Protein AF-D2YYC2-F1 (afdb_monomer_lite)

Foldseek 3Di:
DPPDPCPLQDWDFPAFDDDPPDTPTDTLLNVLLVVLVVVLVVLVCCVVVDDQDPDADPSNVVVVVLLVVLVVVQCVPPNPVSVVCSVVSSSVVSSQVSLVVQVVPPSRHRNVVDPVRD

Organism: Scytosiphon lomentaria (NCBI:txid27967)

InterPro domains:
  IPR000568 ATP synthase, F0 complex, subunit A [PF00119] (31-116)
  IPR035908 ATP synthase, F0 complex, subunit A superfamily [SSF81336] (80-118)
  IPR045083 ATP synthase, F0 complex, subunit A, bacterial/mitochondria [PTHR11410] (1-116)

Sequence (118 aa):
MFNSPLEQFQILPLLSFGVNLFDLSITNAMLTTCIGLAFFLFIFYCLLSYKLNCFPTRWQLVLESLYISTAGLIWDSVGPKGQKYFPFLFVIFSFILISNVSGLVPYSFTVTSHLIQT

Structure (mmCIF, N/CA/C/O backbone):
data_AF-D2YYC2-F1
#
_entry.id   AF-D2YYC2-F1
#
loop_
_atom_site.group_PDB
_atom_site.id
_atom_site.type_symbol
_atom_site.label_atom_id
_atom_site.label_alt_id
_atom_site.label_comp_id
_atom_site.label_asym_id
_atom_site.label_entity_id
_atom_site.label_seq_id
_atom_site.pdbx_PDB_ins_code
_atom_site.Cartn_x
_atom_site.Cartn_y
_atom_site.Cartn_z
_atom_site.occupancy
_atom_site.B_iso_or_equiv
_atom_site.auth_seq_id
_atom_site.auth_comp_id
_atom_site.auth_asym_id
_atom_site.auth_atom_id
_atom_site.pdbx_PDB_model_num
ATOM 1 N N . MET A 1 1 ? 17.466 6.106 -22.981 1.00 54.88 1 MET A N 1
ATOM 2 C CA . MET A 1 1 ? 16.336 7.058 -22.956 1.00 54.88 1 MET A CA 1
ATOM 3 C C . MET A 1 1 ? 15.074 6.223 -22.884 1.00 54.88 1 MET A C 1
ATOM 5 O O . MET A 1 1 ? 15.039 5.214 -23.572 1.00 54.88 1 MET A O 1
ATOM 9 N N . PHE A 1 2 ? 14.112 6.579 -22.031 1.00 62.72 2 PHE A N 1
ATOM 10 C CA . PHE A 1 2 ? 12.780 5.969 -22.091 1.00 62.72 2 PHE A CA 1
ATOM 11 C C . PHE A 1 2 ? 12.184 6.309 -23.459 1.00 62.72 2 PHE A C 1
ATOM 13 O O . PHE A 1 2 ? 12.095 7.493 -23.795 1.00 62.72 2 PHE A O 1
ATOM 20 N N . ASN A 1 3 ? 11.855 5.299 -24.262 1.00 78.81 3 ASN A N 1
ATOM 21 C CA . ASN A 1 3 ? 11.302 5.514 -25.601 1.00 78.81 3 ASN A CA 1
ATOM 22 C C . ASN A 1 3 ? 9.792 5.793 -25.530 1.00 78.81 3 ASN A C 1
ATOM 24 O O . ASN A 1 3 ? 9.230 6.389 -26.449 1.00 78.81 3 ASN A O 1
ATOM 28 N N . SER A 1 4 ? 9.142 5.416 -24.424 1.00 87.69 4 SER A N 1
ATOM 29 C CA . SER A 1 4 ? 7.724 5.661 -24.173 1.00 87.69 4 SER A CA 1
ATOM 30 C C . SER A 1 4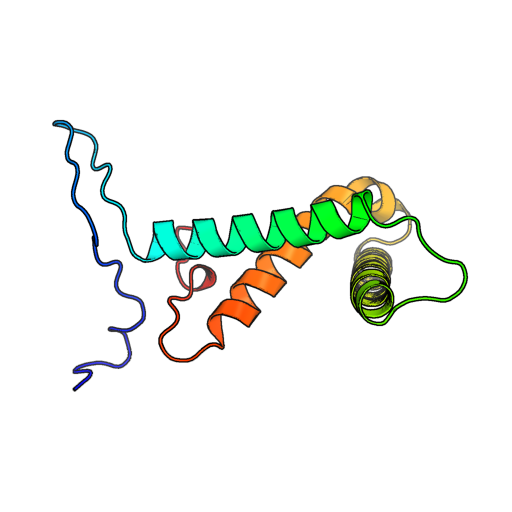 ? 7.413 5.829 -22.674 1.00 87.69 4 SER A C 1
ATOM 32 O O . SER A 1 4 ? 8.044 5.191 -21.831 1.00 87.69 4 SER A O 1
ATOM 34 N N . PRO A 1 5 ? 6.408 6.646 -22.300 1.00 83.81 5 PRO A N 1
ATOM 35 C CA . PRO A 1 5 ? 6.018 6.846 -20.897 1.00 83.81 5 PRO A CA 1
ATOM 36 C C . PRO A 1 5 ? 5.408 5.595 -20.238 1.00 83.81 5 PRO A C 1
ATOM 38 O O . PRO A 1 5 ? 5.263 5.555 -19.017 1.00 83.81 5 PRO A O 1
ATOM 41 N N . LEU A 1 6 ? 5.042 4.576 -21.023 1.00 87.19 6 LEU A N 1
ATOM 42 C CA . LEU A 1 6 ? 4.459 3.322 -20.535 1.00 87.19 6 LEU A CA 1
ATOM 43 C C . LEU A 1 6 ? 5.502 2.240 -20.227 1.00 87.19 6 LEU A C 1
ATOM 45 O O . LEU A 1 6 ? 5.163 1.241 -19.598 1.00 87.19 6 LEU A O 1
ATOM 49 N N . GLU A 1 7 ? 6.767 2.435 -20.607 1.00 85.88 7 GLU A N 1
ATOM 50 C CA . GLU A 1 7 ? 7.848 1.478 -20.317 1.00 85.88 7 GLU A CA 1
ATOM 51 C C . GLU A 1 7 ? 8.022 1.197 -18.823 1.00 85.88 7 GLU A C 1
ATOM 53 O O . GLU A 1 7 ? 8.359 0.080 -18.442 1.00 85.88 7 GLU A O 1
ATOM 58 N N . GLN A 1 8 ? 7.726 2.173 -17.966 1.00 81.69 8 GLN A N 1
ATOM 59 C CA . GLN A 1 8 ? 7.826 2.028 -16.511 1.00 81.69 8 GLN A CA 1
ATOM 60 C C . GLN A 1 8 ? 6.895 0.953 -15.916 1.00 81.69 8 GLN A C 1
ATOM 62 O O . GLN A 1 8 ? 7.157 0.467 -14.819 1.00 81.69 8 GLN A O 1
ATOM 67 N N . PHE A 1 9 ? 5.832 0.565 -16.630 1.00 86.75 9 PHE A N 1
ATOM 68 C CA . PHE A 1 9 ? 4.865 -0.449 -16.188 1.00 86.75 9 PHE A CA 1
ATOM 69 C C . PHE A 1 9 ? 5.099 -1.820 -16.842 1.00 86.75 9 PHE A C 1
ATOM 71 O O . PHE A 1 9 ? 4.277 -2.728 -16.718 1.00 86.75 9 PHE A O 1
ATOM 78 N N . GLN A 1 10 ? 6.199 -1.998 -17.577 1.00 87.25 10 GLN A N 1
ATOM 79 C CA . GLN A 1 10 ? 6.498 -3.281 -18.207 1.00 87.25 10 GLN A CA 1
ATOM 80 C C . GLN A 1 10 ? 6.961 -4.313 -17.173 1.00 87.25 10 GLN A C 1
ATOM 82 O O . GLN A 1 10 ? 7.862 -4.070 -16.367 1.00 87.25 10 GLN A O 1
ATOM 87 N N . ILE A 1 11 ? 6.365 -5.505 -17.232 1.00 87.81 11 ILE A N 1
ATOM 88 C CA . ILE A 1 11 ? 6.774 -6.645 -16.412 1.00 87.81 11 ILE A CA 1
ATOM 89 C C . ILE A 1 11 ? 7.989 -7.284 -17.077 1.00 87.81 11 ILE A C 1
ATOM 91 O O . ILE A 1 11 ? 7.868 -7.978 -18.085 1.00 87.81 11 ILE A O 1
ATOM 95 N N . LEU A 1 12 ? 9.163 -7.044 -16.501 1.00 87.69 12 LEU A N 1
ATOM 96 C CA . LEU A 1 12 ? 10.410 -7.643 -16.960 1.00 87.69 12 LEU A CA 1
ATOM 97 C C . LEU A 1 12 ? 10.756 -8.865 -16.093 1.00 87.69 12 LEU A C 1
ATOM 99 O O . LEU A 1 12 ? 10.731 -8.753 -14.859 1.00 87.69 12 LEU A O 1
ATOM 103 N N . PRO A 1 13 ? 11.082 -10.023 -16.698 1.00 88.38 13 PRO A N 1
ATOM 104 C CA . PRO A 1 13 ? 11.673 -11.141 -15.977 1.00 88.38 13 PRO A CA 1
ATOM 105 C C . PRO A 1 13 ? 13.130 -10.810 -15.619 1.00 88.38 13 PRO A C 1
ATOM 107 O O . PRO A 1 13 ? 13.941 -10.522 -16.494 1.00 88.38 13 PRO A O 1
ATOM 110 N N . LEU A 1 14 ? 13.458 -10.845 -14.326 1.00 85.06 14 LEU A N 1
ATOM 111 C CA . LEU A 1 14 ? 14.818 -10.667 -13.801 1.00 85.06 14 LEU A CA 1
ATOM 112 C C . LEU A 1 14 ? 15.593 -11.987 -13.824 1.00 85.06 14 LEU A C 1
ATOM 114 O O . LEU A 1 14 ? 16.754 -12.027 -14.219 1.00 85.06 14 LEU A O 1
ATOM 118 N N . LEU A 1 15 ? 14.944 -13.068 -13.387 1.00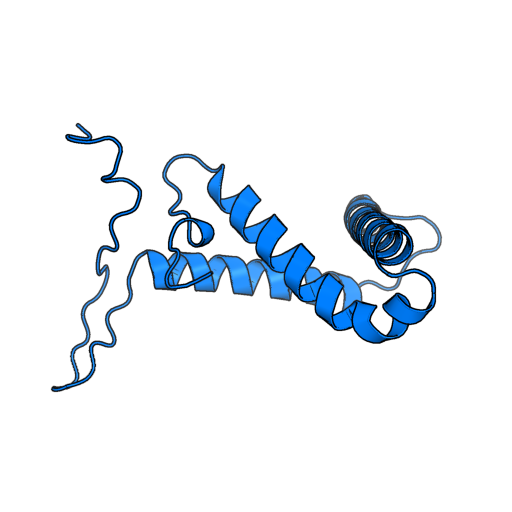 84.94 15 LEU A N 1
ATOM 119 C CA . LEU A 1 15 ? 15.492 -14.423 -13.388 1.00 84.94 15 LEU A CA 1
ATOM 120 C C . LEU A 1 15 ? 14.436 -15.357 -13.964 1.00 84.94 15 LEU A C 1
ATOM 122 O O . LEU A 1 15 ? 13.352 -15.471 -13.398 1.00 84.94 15 LEU A O 1
ATOM 126 N N . SER A 1 16 ? 14.726 -16.021 -15.078 1.00 80.69 16 SER A N 1
ATOM 127 C CA . SER A 1 16 ? 13.811 -16.978 -15.698 1.00 80.69 16 SER A CA 1
ATOM 128 C C . SER A 1 16 ? 14.130 -18.402 -15.244 1.00 80.69 16 SER A C 1
ATOM 130 O O . SER A 1 16 ? 15.179 -18.960 -15.556 1.00 80.69 16 SER A O 1
ATOM 132 N N . PHE A 1 17 ? 13.190 -19.006 -14.520 1.00 78.75 17 PHE A N 1
ATOM 133 C CA . PHE A 1 17 ? 13.195 -20.429 -14.202 1.00 78.75 17 PHE A CA 1
ATOM 134 C C . PHE A 1 17 ? 11.923 -21.036 -14.789 1.00 78.75 17 PHE A C 1
ATOM 136 O O . PHE A 1 17 ? 10.840 -20.892 -14.229 1.00 78.75 17 PHE A O 1
ATOM 143 N N . GLY A 1 18 ? 12.041 -21.665 -15.954 1.00 71.94 18 GLY A N 1
ATOM 144 C CA . GLY A 1 18 ? 10.930 -22.369 -16.588 1.00 71.94 18 GLY A CA 1
ATOM 145 C C . GLY A 1 18 ? 10.973 -23.851 -16.235 1.00 71.94 18 GLY A C 1
ATOM 146 O O . GLY A 1 18 ? 11.962 -24.522 -16.531 1.00 71.94 18 GLY A O 1
ATOM 147 N N . VAL A 1 19 ? 9.904 -24.377 -15.633 1.00 74.25 19 VAL A N 1
ATOM 148 C CA . VAL A 1 19 ? 9.684 -25.828 -15.529 1.00 74.25 19 VAL A CA 1
ATOM 149 C C . VAL A 1 19 ? 8.577 -26.186 -16.514 1.00 74.25 19 VAL A C 1
ATOM 151 O O . VAL A 1 19 ? 7.399 -26.108 -16.176 1.00 74.25 19 VAL A O 1
ATOM 154 N N . ASN A 1 20 ? 8.959 -26.569 -17.738 1.00 72.12 20 ASN A N 1
ATOM 155 C CA . ASN A 1 20 ? 8.078 -26.927 -18.862 1.00 72.12 20 ASN A CA 1
ATOM 156 C C . ASN A 1 20 ? 6.893 -25.967 -19.097 1.00 72.12 20 ASN A C 1
ATOM 158 O O . ASN A 1 20 ? 6.977 -25.087 -19.943 1.00 72.12 20 ASN A O 1
ATOM 162 N N . LEU A 1 21 ? 5.780 -26.193 -18.392 1.00 79.19 21 LEU A N 1
ATOM 163 C CA . LEU A 1 21 ? 4.491 -25.509 -18.546 1.00 79.19 21 LEU A CA 1
ATOM 164 C C . LEU A 1 21 ? 4.309 -24.340 -17.567 1.00 79.19 21 LEU A C 1
ATOM 166 O O . LEU A 1 21 ? 3.390 -23.545 -17.745 1.00 79.19 21 LEU A O 1
ATOM 170 N N . PHE A 1 22 ? 5.141 -24.252 -16.527 1.00 78.19 22 PHE A N 1
ATOM 171 C CA . PHE A 1 22 ? 5.068 -23.203 -15.516 1.00 78.19 22 PHE A CA 1
ATOM 172 C C . PHE A 1 22 ? 6.262 -22.262 -15.644 1.00 78.19 22 PHE A C 1
ATOM 174 O O . PHE A 1 22 ? 7.412 -22.674 -15.458 1.00 78.19 22 PHE A O 1
ATOM 181 N N . ASP A 1 23 ? 5.972 -20.990 -15.910 1.00 80.50 23 ASP A N 1
ATOM 182 C CA . ASP A 1 23 ? 6.948 -19.914 -15.782 1.00 80.50 23 ASP A CA 1
ATOM 183 C C . ASP A 1 23 ? 7.042 -19.496 -14.313 1.00 80.50 23 ASP A C 1
ATOM 185 O O . ASP A 1 23 ? 6.164 -18.821 -13.774 1.00 80.50 23 ASP A O 1
ATOM 189 N N . LEU A 1 24 ? 8.126 -19.906 -13.652 1.00 82.75 24 LEU A N 1
ATOM 190 C CA . LEU A 1 24 ? 8.484 -19.486 -12.294 1.00 82.75 24 LEU A CA 1
ATOM 191 C C . LEU A 1 24 ? 9.542 -18.376 -12.340 1.00 82.75 24 LEU A C 1
ATOM 193 O O . LEU A 1 24 ? 10.443 -18.307 -11.502 1.00 82.75 24 LEU A O 1
ATOM 197 N N . SER A 1 25 ? 9.461 -17.509 -13.351 1.00 87.06 25 SER A N 1
ATOM 198 C CA . SER A 1 25 ? 10.375 -16.383 -13.478 1.00 87.06 25 SER A CA 1
ATOM 199 C C . SER A 1 25 ? 10.148 -15.363 -12.362 1.00 87.06 25 SER A C 1
ATOM 201 O O . SER A 1 25 ? 9.023 -14.909 -12.145 1.00 87.06 25 SER A O 1
ATOM 203 N N . ILE A 1 26 ? 11.224 -14.939 -11.705 1.00 88.12 26 ILE A N 1
ATOM 204 C CA . ILE A 1 26 ? 11.201 -13.809 -10.781 1.00 88.12 26 ILE A CA 1
ATOM 205 C C . ILE A 1 26 ? 11.144 -12.543 -11.631 1.00 88.12 26 ILE A C 1
ATOM 207 O O . ILE A 1 26 ? 12.094 -12.226 -12.345 1.00 88.12 26 ILE A O 1
ATOM 211 N N . THR A 1 27 ? 10.025 -11.829 -11.572 1.00 90.81 27 THR A N 1
ATOM 212 C CA . THR A 1 27 ? 9.800 -10.570 -12.295 1.00 90.81 27 THR A CA 1
ATOM 213 C C . THR A 1 27 ? 9.946 -9.362 -11.372 1.00 90.81 27 THR A C 1
ATOM 215 O O . THR A 1 27 ? 9.874 -9.488 -10.146 1.00 90.81 27 THR A O 1
ATOM 218 N N . ASN A 1 28 ? 10.081 -8.163 -11.947 1.00 88.69 28 ASN A N 1
ATOM 219 C CA . ASN A 1 28 ? 10.020 -6.908 -11.183 1.00 88.69 28 ASN A CA 1
ATOM 220 C C . ASN A 1 28 ? 8.732 -6.804 -10.342 1.00 88.69 28 ASN A C 1
ATOM 222 O O . ASN A 1 28 ? 8.768 -6.359 -9.194 1.00 88.69 28 ASN A O 1
ATOM 226 N N . ALA A 1 29 ? 7.604 -7.267 -10.890 1.00 87.38 29 ALA A N 1
ATOM 227 C CA . ALA A 1 29 ? 6.320 -7.304 -10.193 1.00 87.38 29 ALA A CA 1
ATOM 228 C C . ALA A 1 29 ? 6.357 -8.242 -8.973 1.00 87.38 29 ALA A C 1
ATOM 230 O O . ALA A 1 29 ? 5.929 -7.872 -7.879 1.00 87.38 29 ALA A O 1
ATOM 231 N N . MET A 1 30 ? 6.938 -9.437 -9.115 1.00 88.62 30 MET A N 1
ATOM 232 C CA . MET A 1 30 ? 7.111 -10.367 -7.993 1.00 88.62 30 MET A CA 1
ATOM 233 C C . MET A 1 30 ? 8.043 -9.795 -6.911 1.00 88.62 30 MET A C 1
ATOM 235 O O . MET A 1 30 ? 7.767 -9.913 -5.719 1.00 88.62 30 MET A O 1
ATOM 239 N N . LEU A 1 31 ? 9.139 -9.144 -7.305 1.00 87.75 31 LEU A N 1
ATOM 240 C CA . LEU A 1 31 ? 10.072 -8.546 -6.351 1.00 87.75 31 LEU A CA 1
ATOM 241 C C . LEU A 1 31 ? 9.407 -7.411 -5.556 1.00 87.75 31 LEU A C 1
ATOM 243 O O . LEU A 1 31 ? 9.475 -7.382 -4.328 1.00 87.75 31 LEU A O 1
ATOM 247 N N . THR A 1 32 ? 8.735 -6.493 -6.248 1.00 85.56 32 THR A N 1
ATOM 248 C CA . THR A 1 32 ? 8.091 -5.330 -5.619 1.00 85.56 32 THR A CA 1
ATOM 249 C C . THR A 1 32 ? 6.908 -5.715 -4.740 1.00 85.56 32 THR A C 1
ATOM 251 O O . THR A 1 32 ? 6.771 -5.177 -3.642 1.00 85.56 32 THR A O 1
ATOM 254 N N . THR A 1 33 ? 6.101 -6.697 -5.151 1.00 86.69 33 THR A N 1
ATOM 255 C CA . THR A 1 33 ? 5.045 -7.264 -4.292 1.00 86.69 33 THR A CA 1
ATOM 256 C C . THR A 1 33 ? 5.615 -7.900 -3.028 1.00 86.69 33 THR A C 1
ATOM 258 O O . THR A 1 33 ? 5.095 -7.656 -1.941 1.00 86.69 33 THR A O 1
ATOM 261 N N . CYS A 1 34 ? 6.704 -8.665 -3.142 1.00 88.81 34 CYS A N 1
ATOM 262 C CA . CYS A 1 34 ? 7.361 -9.298 -2.000 1.00 88.81 34 CYS A CA 1
ATOM 263 C C . CYS A 1 34 ? 7.921 -8.258 -1.017 1.00 88.81 34 CYS A C 1
ATOM 265 O O . CYS A 1 34 ? 7.706 -8.371 0.188 1.00 88.81 34 CYS A O 1
ATOM 267 N N . ILE A 1 35 ? 8.560 -7.199 -1.526 1.00 86.56 35 ILE A N 1
ATOM 268 C CA . ILE A 1 35 ? 9.039 -6.074 -0.708 1.00 86.56 35 ILE A CA 1
ATOM 269 C C . ILE A 1 35 ? 7.866 -5.379 -0.003 1.00 86.56 35 ILE A C 1
ATOM 271 O O . ILE A 1 35 ? 7.934 -5.137 1.203 1.00 86.56 35 ILE A O 1
ATOM 275 N N . GLY A 1 36 ? 6.773 -5.104 -0.722 1.00 85.69 36 GLY A N 1
ATOM 276 C CA . GLY A 1 36 ? 5.569 -4.498 -0.147 1.00 85.69 36 GLY A CA 1
ATOM 277 C C . GLY A 1 36 ? 4.945 -5.356 0.957 1.00 85.69 36 GLY A C 1
ATOM 278 O O . GLY A 1 36 ? 4.616 -4.845 2.029 1.00 85.69 36 GLY A O 1
ATOM 279 N N . LEU A 1 37 ? 4.849 -6.670 0.737 1.00 86.94 37 LEU A N 1
ATOM 280 C CA . LEU A 1 37 ? 4.375 -7.635 1.732 1.00 86.94 37 LEU A CA 1
ATOM 281 C C . LEU A 1 37 ? 5.300 -7.707 2.951 1.00 86.94 37 LEU A C 1
ATOM 283 O O . LEU A 1 37 ? 4.814 -7.687 4.079 1.00 86.94 37 LEU A O 1
ATOM 287 N N . ALA A 1 38 ? 6.618 -7.750 2.751 1.00 87.88 38 ALA A N 1
ATOM 288 C CA . ALA A 1 38 ? 7.589 -7.764 3.843 1.00 87.88 38 ALA A CA 1
ATOM 289 C C . ALA A 1 38 ? 7.490 -6.494 4.702 1.00 87.88 38 ALA A C 1
ATOM 291 O O . ALA A 1 38 ? 7.503 -6.579 5.929 1.00 87.88 38 ALA A O 1
ATOM 292 N N . PHE A 1 39 ? 7.324 -5.327 4.073 1.00 83.62 39 PHE A N 1
ATOM 293 C CA . PHE A 1 39 ? 7.135 -4.063 4.784 1.00 83.62 39 PHE A CA 1
ATOM 294 C C . PHE A 1 39 ? 5.811 -4.025 5.560 1.00 83.62 39 PHE A C 1
ATOM 296 O O . PHE A 1 39 ? 5.779 -3.606 6.718 1.00 83.62 39 PHE A O 1
ATOM 303 N N . PHE A 1 40 ? 4.727 -4.523 4.961 1.00 84.38 40 PHE A N 1
ATOM 304 C CA . PHE A 1 40 ? 3.440 -4.663 5.639 1.00 84.38 40 PHE A CA 1
ATOM 305 C C . PHE A 1 40 ? 3.534 -5.590 6.866 1.00 84.38 40 PHE A C 1
ATOM 307 O O . PHE A 1 40 ? 3.098 -5.221 7.958 1.00 84.38 40 PHE A O 1
ATOM 314 N N . LEU A 1 41 ? 4.161 -6.761 6.719 1.00 86.81 41 LEU A N 1
ATOM 315 C CA . LEU A 1 41 ? 4.383 -7.697 7.826 1.00 86.81 41 LEU A CA 1
ATOM 316 C C . LEU A 1 41 ? 5.281 -7.098 8.910 1.00 86.81 41 LEU A C 1
ATOM 318 O O . LEU A 1 41 ? 5.026 -7.316 10.092 1.00 86.81 41 LEU A O 1
ATOM 322 N N . PHE A 1 42 ? 6.292 -6.317 8.532 1.00 83.12 42 PHE A N 1
ATOM 323 C CA . PHE A 1 42 ? 7.149 -5.605 9.476 1.00 83.12 42 PHE A CA 1
ATOM 324 C C . PHE A 1 42 ? 6.352 -4.599 10.316 1.00 83.12 42 PHE A C 1
ATOM 326 O O . PHE A 1 42 ? 6.462 -4.606 11.540 1.00 83.12 42 PHE A O 1
ATOM 333 N N . ILE A 1 43 ? 5.485 -3.798 9.688 1.00 77.25 43 ILE A N 1
ATOM 334 C CA . ILE A 1 43 ? 4.582 -2.876 10.395 1.00 77.25 43 ILE A CA 1
ATOM 335 C C . ILE A 1 43 ? 3.686 -3.636 11.378 1.00 77.25 43 ILE A C 1
ATOM 337 O O . ILE A 1 43 ? 3.548 -3.230 12.535 1.00 77.25 43 ILE A O 1
ATOM 341 N N . PHE A 1 44 ? 3.110 -4.757 10.942 1.00 78.88 44 PHE A N 1
ATOM 342 C CA . PHE A 1 44 ? 2.234 -5.575 11.779 1.00 78.88 44 PHE A CA 1
ATOM 343 C C . PHE A 1 44 ? 2.987 -6.233 12.946 1.00 78.88 44 PHE A C 1
ATOM 345 O O . PHE A 1 44 ? 2.494 -6.276 14.074 1.00 78.88 44 PHE A O 1
ATOM 352 N N . TYR A 1 45 ? 4.216 -6.689 12.704 1.00 81.75 45 TYR A N 1
ATOM 353 C CA . TYR A 1 45 ? 5.102 -7.204 13.741 1.00 81.75 45 TYR A CA 1
ATOM 354 C C . TYR A 1 45 ? 5.468 -6.122 14.759 1.00 81.75 45 TYR A C 1
ATOM 356 O O . TYR A 1 45 ? 5.455 -6.393 15.960 1.00 81.75 45 TYR A O 1
ATOM 364 N N . CYS A 1 46 ? 5.750 -4.893 14.315 1.00 73.06 46 CYS A N 1
ATOM 365 C CA . CYS A 1 46 ? 5.986 -3.769 15.216 1.00 73.06 46 CYS A CA 1
ATOM 366 C C . CYS A 1 46 ? 4.747 -3.481 16.077 1.00 73.06 46 CYS A C 1
ATOM 368 O O . CYS A 1 46 ? 4.878 -3.376 17.294 1.00 73.06 46 CYS A O 1
ATOM 370 N N . LEU A 1 47 ? 3.551 -3.435 15.484 1.00 70.62 47 LEU A N 1
ATOM 371 C CA . LEU A 1 47 ? 2.288 -3.269 16.217 1.00 70.62 47 LEU A CA 1
ATOM 372 C C . LEU A 1 47 ? 2.102 -4.317 17.327 1.00 70.62 47 LEU A C 1
ATOM 374 O O . LEU A 1 47 ? 1.684 -3.964 18.425 1.00 70.62 47 LEU A O 1
ATOM 378 N N . LEU A 1 48 ? 2.422 -5.588 17.056 1.00 71.81 48 LEU A N 1
ATOM 379 C CA . LEU A 1 48 ? 2.300 -6.670 18.043 1.00 71.81 48 LEU A CA 1
ATOM 380 C C . LEU A 1 48 ? 3.414 -6.668 19.100 1.00 71.81 48 LEU A C 1
AT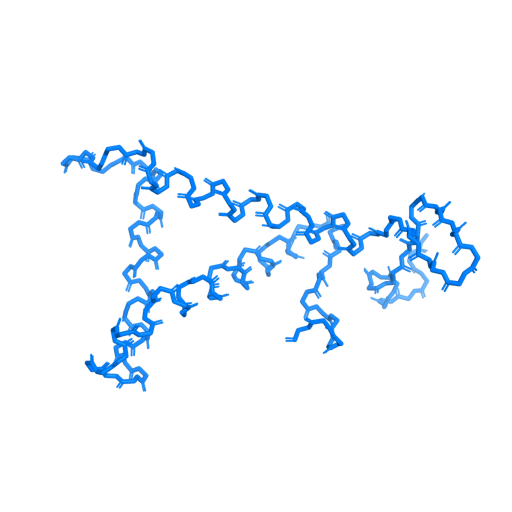OM 382 O O . LEU A 1 48 ? 3.169 -7.014 20.255 1.00 71.81 48 LEU A O 1
ATOM 386 N N . SER A 1 49 ? 4.646 -6.357 18.696 1.00 68.56 49 SER A N 1
ATOM 387 C CA . SER A 1 49 ? 5.837 -6.548 19.537 1.00 68.56 49 SER A CA 1
ATOM 388 C C . SER A 1 49 ? 6.110 -5.369 20.461 1.00 68.56 49 SER A C 1
ATOM 390 O O . SER A 1 49 ? 6.707 -5.545 21.527 1.00 68.56 49 SER A O 1
ATOM 392 N N . TYR A 1 50 ? 5.698 -4.160 20.075 1.00 63.00 50 TYR A N 1
ATOM 393 C CA . TYR A 1 50 ? 5.844 -3.002 20.942 1.00 63.00 50 TYR A CA 1
ATOM 394 C C . TYR A 1 50 ? 4.782 -3.051 22.038 1.00 63.00 50 TYR A C 1
ATOM 396 O O . TYR A 1 50 ? 3.589 -2.898 21.788 1.00 63.00 50 TYR A O 1
ATOM 404 N N . LYS A 1 51 ? 5.228 -3.207 23.290 1.00 64.75 51 LYS A N 1
ATOM 405 C CA . LYS A 1 51 ? 4.396 -2.843 24.439 1.00 64.75 51 LYS A CA 1
ATOM 406 C C . LYS A 1 51 ? 4.035 -1.369 24.278 1.00 64.75 51 LYS A C 1
ATOM 408 O O . LYS A 1 51 ? 4.930 -0.527 24.225 1.00 64.75 51 LYS A O 1
ATOM 413 N N . LEU A 1 52 ? 2.741 -1.078 24.158 1.00 68.31 52 LEU A N 1
ATOM 414 C CA . LEU A 1 52 ? 2.240 0.289 24.083 1.00 68.31 52 LEU A CA 1
ATOM 415 C C . LEU A 1 52 ? 2.647 1.009 25.369 1.00 68.31 52 LEU A C 1
ATOM 417 O O . LEU A 1 52 ? 2.174 0.682 26.459 1.00 68.31 52 LEU A O 1
ATOM 421 N N . ASN A 1 53 ? 3.577 1.951 25.245 1.00 75.81 53 ASN A N 1
ATOM 422 C CA . ASN A 1 53 ? 3.979 2.784 26.366 1.00 75.81 53 ASN A CA 1
ATOM 423 C C . ASN A 1 53 ? 2.896 3.843 26.592 1.00 75.81 53 ASN A C 1
ATOM 425 O O . ASN A 1 53 ? 2.331 4.364 25.631 1.00 75.81 53 ASN A O 1
ATOM 429 N N . CYS A 1 54 ? 2.653 4.217 27.853 1.00 78.06 54 CYS A N 1
ATOM 430 C CA . CYS A 1 54 ? 1.731 5.314 28.176 1.00 78.06 54 CYS A CA 1
ATOM 431 C C . CYS A 1 54 ? 2.149 6.645 27.527 1.00 78.06 54 CYS A C 1
ATOM 433 O O . CYS A 1 54 ? 1.297 7.475 27.233 1.00 78.06 54 CYS A O 1
ATOM 435 N N . PHE A 1 55 ? 3.452 6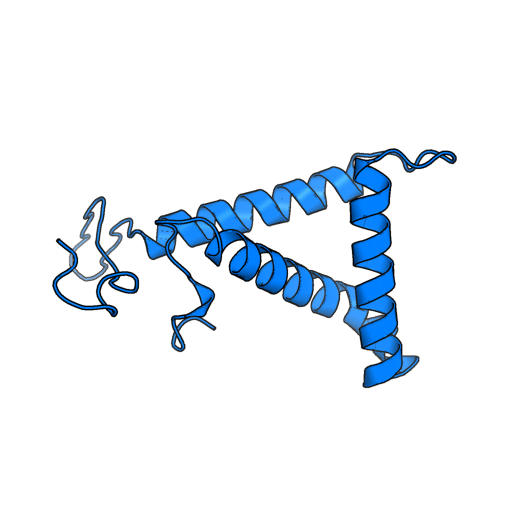.844 27.302 1.00 82.69 55 PHE A N 1
ATOM 436 C CA . PHE A 1 55 ? 3.972 7.953 26.509 1.00 82.69 55 PHE A CA 1
ATOM 437 C C . PHE A 1 55 ? 4.318 7.449 25.104 1.00 82.69 55 PHE A C 1
ATOM 439 O O . PHE A 1 55 ? 5.234 6.624 24.976 1.00 82.69 55 PHE A O 1
ATOM 446 N N . PRO A 1 56 ? 3.611 7.918 24.060 1.00 80.06 56 PRO A N 1
ATOM 447 C CA . PRO A 1 56 ? 3.763 7.370 22.725 1.00 80.06 56 PRO A CA 1
ATOM 448 C C . PRO A 1 56 ? 5.120 7.752 22.131 1.00 80.06 56 PRO A C 1
ATOM 450 O O . PRO A 1 56 ? 5.546 8.909 22.148 1.00 80.06 56 PRO A O 1
ATOM 453 N N . THR A 1 57 ? 5.816 6.758 21.580 1.00 84.06 57 THR A N 1
ATOM 454 C CA . THR A 1 57 ? 7.031 6.992 20.787 1.00 84.06 57 THR A CA 1
ATOM 455 C C . THR A 1 57 ? 6.674 7.503 19.388 1.00 84.06 57 THR A C 1
ATOM 457 O O . THR A 1 57 ? 5.548 7.341 18.924 1.00 84.06 57 THR A O 1
ATOM 460 N N . ARG A 1 58 ? 7.639 8.088 18.662 1.00 84.81 58 ARG A N 1
ATOM 461 C CA . ARG A 1 58 ? 7.403 8.603 17.296 1.00 84.81 58 ARG A CA 1
ATOM 462 C C . ARG A 1 58 ? 6.815 7.547 16.351 1.00 84.81 58 ARG A C 1
ATOM 464 O O . ARG A 1 58 ? 5.933 7.865 15.567 1.00 84.81 58 ARG A O 1
ATOM 471 N N . TRP A 1 59 ? 7.275 6.300 16.454 1.00 80.94 59 TRP A N 1
ATOM 472 C CA . TRP A 1 59 ? 6.758 5.187 15.653 1.00 80.94 59 TRP A CA 1
ATOM 473 C C . TRP A 1 59 ? 5.357 4.752 16.086 1.00 80.94 59 TRP A C 1
ATOM 475 O O . TRP A 1 59 ? 4.514 4.483 15.236 1.00 80.94 59 TRP A O 1
ATOM 485 N N . GLN A 1 60 ? 5.079 4.756 17.392 1.00 83.19 60 GLN A N 1
ATOM 486 C CA . GLN A 1 60 ? 3.746 4.471 17.921 1.00 83.19 60 GLN A CA 1
ATOM 487 C C . GLN A 1 60 ? 2.714 5.502 17.441 1.00 83.19 60 GLN A C 1
ATOM 489 O O . GLN A 1 60 ? 1.630 5.108 17.034 1.00 83.19 60 GLN A O 1
ATOM 494 N N . LEU A 1 61 ? 3.068 6.792 17.372 1.00 87.56 61 LEU A N 1
ATOM 495 C CA . LEU A 1 61 ? 2.178 7.838 16.844 1.00 87.56 61 LEU A CA 1
ATOM 496 C C . LEU A 1 61 ? 1.766 7.590 15.383 1.00 87.56 61 LEU A C 1
ATOM 498 O O . LEU A 1 61 ? 0.608 7.790 15.015 1.00 87.56 61 LEU A O 1
ATOM 502 N N . VAL A 1 62 ? 2.697 7.135 14.540 1.00 86.56 62 VAL A N 1
ATOM 503 C CA . VAL A 1 62 ? 2.390 6.793 13.139 1.00 86.56 62 VAL A CA 1
ATOM 504 C C . VAL A 1 62 ? 1.402 5.625 13.081 1.00 86.56 62 VAL A C 1
ATOM 506 O O . VAL A 1 62 ? 0.433 5.667 12.330 1.00 86.56 62 VAL A O 1
ATOM 509 N N . LEU A 1 63 ? 1.600 4.607 13.915 1.00 84.56 63 LEU A N 1
ATOM 510 C CA . LEU A 1 63 ? 0.720 3.441 13.968 1.00 84.56 63 LEU A CA 1
ATOM 511 C C . LEU A 1 63 ? -0.671 3.777 14.528 1.00 84.56 63 LEU A C 1
ATOM 513 O O . LEU A 1 63 ? -1.680 3.365 13.959 1.00 84.56 63 LEU A O 1
ATOM 517 N N . GLU A 1 64 ? -0.740 4.564 15.601 1.00 86.19 64 GLU A N 1
ATOM 518 C CA . GLU A 1 64 ? -1.998 5.010 16.209 1.00 86.19 64 GLU A CA 1
ATOM 519 C C . GLU A 1 64 ? -2.797 5.909 15.260 1.00 86.19 64 GLU A C 1
ATOM 521 O O . GLU A 1 64 ? -4.008 5.743 15.129 1.00 86.19 64 GLU A O 1
ATOM 526 N N . SER A 1 65 ? -2.137 6.816 14.535 1.00 89.19 65 SER A N 1
ATOM 527 C CA . SER A 1 65 ? -2.813 7.663 13.541 1.00 89.19 65 SER A CA 1
ATOM 528 C C . SER A 1 65 ? -3.365 6.861 12.354 1.00 89.19 65 SER A C 1
ATOM 530 O O . SER A 1 65 ? -4.482 7.130 11.903 1.00 89.19 65 SER A O 1
ATOM 532 N N . LEU A 1 66 ? -2.656 5.826 11.888 1.00 89.38 66 LEU A N 1
ATOM 533 C CA . LEU A 1 66 ? -3.179 4.879 10.892 1.00 89.38 66 LEU A CA 1
ATOM 534 C C . LEU A 1 66 ? -4.391 4.096 11.425 1.00 89.38 66 LEU A C 1
ATOM 536 O O . LEU A 1 66 ? -5.389 3.934 10.721 1.00 89.38 66 LEU A O 1
ATOM 540 N N . TYR A 1 67 ? -4.352 3.652 12.682 1.00 89.00 67 TYR A N 1
ATOM 541 C CA . TYR A 1 67 ? -5.484 2.964 13.309 1.00 89.00 67 TYR A CA 1
ATOM 542 C C . TYR A 1 67 ? -6.712 3.878 13.452 1.00 89.00 67 TYR A C 1
ATOM 544 O O . TYR A 1 67 ? -7.824 3.493 13.100 1.00 89.00 67 TYR A O 1
ATOM 552 N N . ILE A 1 68 ? -6.526 5.111 13.928 1.00 91.12 68 ILE A N 1
ATOM 553 C CA . ILE A 1 68 ? -7.629 6.060 14.134 1.00 91.12 68 ILE A CA 1
ATOM 554 C C . ILE A 1 68 ? -8.237 6.492 12.795 1.00 91.12 68 ILE A C 1
ATOM 556 O O . ILE A 1 68 ? -9.459 6.538 12.670 1.00 91.12 68 ILE A O 1
ATOM 560 N N . SER A 1 69 ? -7.411 6.770 11.781 1.00 92.19 69 SER A N 1
ATOM 561 C CA . SER A 1 69 ? -7.901 7.161 10.450 1.00 92.19 69 SER A CA 1
ATOM 562 C C . SER A 1 69 ? -8.717 6.053 9.784 1.00 92.19 69 SER A C 1
ATOM 564 O O . SER A 1 69 ? -9.812 6.311 9.287 1.00 92.19 69 SER A O 1
ATOM 566 N N . THR A 1 70 ? -8.245 4.806 9.833 1.00 91.75 70 THR A N 1
ATOM 567 C CA . THR A 1 70 ? -9.002 3.654 9.316 1.00 91.75 70 THR A CA 1
ATOM 568 C C . THR A 1 70 ? -10.293 3.408 10.087 1.00 91.75 70 THR A C 1
ATOM 570 O O . THR A 1 70 ? -11.338 3.199 9.471 1.00 91.75 70 THR A O 1
ATOM 573 N N . ALA A 1 71 ? -10.257 3.472 11.419 1.00 91.38 71 ALA A N 1
ATOM 574 C CA . ALA A 1 71 ? -11.447 3.310 12.249 1.00 91.38 71 ALA A CA 1
ATOM 575 C C . ALA A 1 71 ? -12.494 4.397 11.960 1.00 91.38 71 ALA A C 1
ATOM 577 O O . ALA A 1 71 ? -13.675 4.075 11.834 1.00 91.38 71 ALA A O 1
ATOM 578 N N . GLY A 1 72 ? -12.054 5.649 11.795 1.00 92.75 72 GLY A N 1
ATOM 579 C CA . GLY A 1 72 ? -12.904 6.773 11.400 1.00 92.75 72 GLY A CA 1
ATOM 580 C C . GLY A 1 72 ? -13.556 6.547 10.038 1.00 92.75 72 GLY A C 1
ATOM 581 O O . GLY A 1 72 ? -14.776 6.587 9.934 1.00 92.75 72 GLY A O 1
ATOM 582 N N . LEU A 1 73 ? -12.774 6.174 9.019 1.00 91.94 73 LEU A N 1
ATOM 583 C CA . LEU A 1 73 ? -13.299 5.877 7.679 1.00 91.94 73 LEU A CA 1
ATOM 584 C C . LEU A 1 73 ? -14.359 4.769 7.688 1.00 91.94 73 LEU A C 1
ATOM 586 O O . LEU A 1 73 ? -15.381 4.874 7.007 1.00 91.94 73 LEU A O 1
ATOM 590 N N . ILE A 1 74 ? -14.129 3.702 8.457 1.00 92.81 74 ILE A N 1
ATOM 591 C CA . ILE A 1 74 ? -15.071 2.581 8.569 1.00 92.81 74 ILE A CA 1
ATOM 592 C C . ILE A 1 74 ? -16.344 3.020 9.294 1.00 92.81 74 ILE A C 1
ATOM 594 O O . ILE A 1 74 ? -17.444 2.644 8.883 1.00 92.81 74 ILE A O 1
ATOM 598 N N . TRP A 1 75 ? -16.202 3.814 10.355 1.00 92.31 75 TRP A N 1
ATOM 599 C CA . TRP A 1 75 ? -17.331 4.361 11.097 1.00 92.31 75 TRP A CA 1
ATOM 600 C C . TRP A 1 75 ? -18.188 5.277 10.223 1.00 92.31 75 TRP A C 1
ATOM 602 O O . TRP A 1 75 ? -19.403 5.109 10.183 1.00 92.31 75 TRP A O 1
ATOM 612 N N . ASP A 1 76 ? -17.566 6.175 9.465 1.00 92.88 76 ASP A N 1
ATOM 613 C CA . ASP A 1 76 ? -18.275 7.122 8.605 1.00 92.88 76 ASP A CA 1
ATOM 614 C C . ASP A 1 76 ? -18.941 6.428 7.406 1.00 92.88 76 ASP A C 1
ATOM 616 O O . ASP A 1 76 ? -20.024 6.826 6.979 1.00 92.88 76 ASP A O 1
ATOM 620 N N . SER A 1 77 ? -18.333 5.354 6.885 1.00 91.25 77 SER A N 1
ATOM 621 C CA . SER A 1 77 ? -18.839 4.643 5.700 1.00 91.25 77 SER A CA 1
ATOM 622 C C . SER A 1 77 ? -19.898 3.581 6.019 1.00 91.25 77 SER A C 1
ATOM 624 O O . SER A 1 77 ? -20.860 3.419 5.271 1.00 91.25 77 SER A O 1
ATOM 626 N N . VAL A 1 78 ? -19.714 2.809 7.097 1.00 90.62 78 VAL A N 1
ATOM 627 C CA . VAL A 1 78 ? -20.536 1.620 7.422 1.00 90.62 78 VAL A CA 1
ATOM 628 C C . VAL A 1 78 ? -21.272 1.775 8.761 1.00 90.62 78 VAL A C 1
ATOM 630 O O . VAL A 1 78 ? -22.230 1.047 9.046 1.00 90.62 78 VAL A O 1
ATOM 633 N N . GLY A 1 79 ? -20.857 2.720 9.604 1.00 89.06 79 GLY A N 1
ATOM 634 C CA . GLY A 1 79 ? -21.407 2.906 10.941 1.00 89.06 79 GLY A CA 1
ATOM 635 C C . GLY A 1 79 ? -20.941 1.836 11.941 1.00 89.06 79 GLY A C 1
ATOM 636 O O . GLY A 1 79 ? -19.984 1.095 11.692 1.00 89.06 79 GLY A O 1
ATOM 637 N N . PRO A 1 80 ? -21.637 1.684 13.082 1.00 87.56 80 PRO A N 1
ATOM 638 C CA . PRO A 1 80 ? -21.200 0.823 14.188 1.00 87.56 80 PRO A CA 1
ATOM 639 C C . PRO A 1 80 ? -21.099 -0.664 13.816 1.00 87.56 80 PRO A C 1
ATOM 641 O O . PRO A 1 80 ? -20.308 -1.403 14.398 1.00 87.56 80 PRO A O 1
ATOM 644 N N . LYS A 1 81 ? -21.856 -1.114 12.806 1.00 88.12 81 LYS A N 1
ATOM 645 C CA . LYS A 1 81 ? -21.797 -2.496 12.296 1.00 88.12 81 LYS A CA 1
ATOM 646 C C . LYS A 1 81 ? -20.475 -2.803 11.577 1.00 88.12 81 LYS A C 1
ATOM 648 O O . LYS A 1 81 ? -20.102 -3.971 11.474 1.00 88.12 81 LYS A O 1
ATOM 653 N N . GLY A 1 82 ? -19.758 -1.773 11.118 1.00 85.75 82 GLY A N 1
ATOM 654 C CA . GLY A 1 82 ? -18.481 -1.895 10.417 1.00 85.75 82 GLY A CA 1
ATOM 655 C C . GLY A 1 82 ? -17.333 -2.394 11.295 1.00 85.75 82 GLY A C 1
ATOM 656 O O . GLY A 1 82 ? -16.401 -3.004 10.776 1.00 85.75 82 GLY A O 1
ATOM 657 N N . GLN A 1 83 ? -17.422 -2.239 12.624 1.00 85.25 83 GLN A N 1
ATOM 658 C CA . GLN A 1 83 ? -16.356 -2.663 13.543 1.00 85.25 83 GLN A CA 1
ATOM 659 C C . GLN A 1 83 ? -16.055 -4.166 13.469 1.00 85.25 83 GLN A C 1
ATOM 661 O O . GLN A 1 83 ? -14.908 -4.571 13.637 1.00 85.25 83 GLN A O 1
ATOM 666 N N . LYS A 1 84 ? -17.048 -5.003 13.135 1.00 89.56 84 LYS A N 1
ATOM 667 C CA . LYS A 1 84 ? -16.836 -6.448 12.947 1.00 89.56 84 LYS A CA 1
ATOM 668 C C . LYS A 1 84 ? -15.874 -6.757 11.791 1.00 89.56 84 LYS A C 1
ATOM 670 O O . LYS A 1 84 ? -15.166 -7.758 11.836 1.00 89.56 84 LYS A O 1
ATOM 675 N N . TYR A 1 85 ? -15.843 -5.901 10.772 1.00 89.56 85 TYR A N 1
ATOM 676 C CA . TYR A 1 85 ? -14.995 -6.044 9.585 1.00 89.56 85 TYR A CA 1
ATOM 677 C C . TYR A 1 85 ? -13.688 -5.256 9.692 1.00 89.56 85 TYR A C 1
ATOM 679 O O . TYR A 1 85 ? -12.890 -5.267 8.754 1.00 89.56 85 TYR A O 1
ATOM 687 N N . PHE A 1 86 ? -13.449 -4.601 10.832 1.00 88.81 86 PHE A N 1
ATOM 688 C CA . PHE A 1 86 ? -12.293 -3.739 11.032 1.00 88.81 86 PHE A CA 1
ATOM 689 C C . PHE A 1 86 ? -10.957 -4.427 10.716 1.00 88.81 86 PHE A C 1
ATOM 691 O O . PHE A 1 86 ? -10.209 -3.864 9.922 1.00 88.81 86 PHE A O 1
ATOM 698 N N . PRO A 1 87 ? -10.650 -5.641 11.222 1.00 87.69 87 PRO A N 1
ATOM 699 C CA . PRO A 1 87 ? -9.350 -6.263 10.963 1.00 87.69 87 PRO A CA 1
ATOM 700 C C . PRO A 1 87 ? -9.090 -6.488 9.470 1.00 87.69 87 PRO A C 1
ATOM 702 O O . PRO A 1 87 ? -7.986 -6.266 8.989 1.00 87.69 87 PRO A O 1
ATOM 705 N N . PHE A 1 88 ? -10.121 -6.880 8.720 1.00 89.31 88 PHE A N 1
ATOM 706 C CA . PHE A 1 88 ? -10.024 -7.115 7.281 1.00 89.31 88 PHE A CA 1
ATOM 707 C C . PHE A 1 88 ? -9.810 -5.811 6.504 1.00 89.31 88 PHE A C 1
ATOM 709 O O . PHE A 1 88 ? -8.895 -5.708 5.687 1.00 89.31 88 PHE A O 1
ATOM 716 N N . LEU A 1 89 ? -10.620 -4.793 6.802 1.00 90.88 89 LEU A N 1
ATOM 717 C CA . LEU A 1 89 ? -10.533 -3.485 6.153 1.00 90.88 89 LEU A CA 1
ATOM 718 C C . LEU A 1 89 ? -9.216 -2.776 6.483 1.00 90.88 89 LEU A C 1
ATOM 720 O O . LEU A 1 89 ? -8.618 -2.165 5.601 1.00 90.88 89 LEU A O 1
ATOM 724 N N . PHE A 1 90 ? -8.728 -2.913 7.716 1.00 89.12 90 PHE A N 1
ATOM 725 C CA . PHE A 1 90 ? -7.445 -2.367 8.146 1.00 89.12 90 PHE A CA 1
ATOM 726 C C . PHE A 1 90 ? -6.275 -2.948 7.344 1.00 89.12 90 PHE A C 1
ATOM 728 O O . PHE A 1 90 ? -5.409 -2.195 6.894 1.00 89.12 90 PHE A O 1
ATOM 735 N N . VAL A 1 91 ? -6.260 -4.270 7.128 1.00 87.69 91 VAL A N 1
ATOM 736 C CA . VAL A 1 91 ? -5.217 -4.955 6.346 1.00 87.69 91 VAL A CA 1
ATOM 737 C C . VAL A 1 91 ? -5.237 -4.492 4.891 1.00 87.69 91 VAL A C 1
ATOM 739 O O . VAL A 1 91 ? -4.196 -4.095 4.372 1.00 87.69 91 VAL A O 1
ATOM 742 N N . ILE A 1 92 ? -6.412 -4.482 4.253 1.00 88.94 92 ILE A N 1
ATOM 743 C CA . ILE A 1 92 ? -6.554 -4.050 2.853 1.00 88.94 92 ILE A CA 1
ATOM 744 C C . ILE A 1 92 ? -6.122 -2.597 2.688 1.00 88.94 92 ILE A C 1
ATOM 746 O O . ILE A 1 92 ? -5.305 -2.291 1.821 1.00 88.94 92 ILE A O 1
ATOM 750 N N . PHE A 1 93 ? -6.637 -1.710 3.539 1.00 89.31 93 PHE A N 1
ATOM 751 C CA . PHE A 1 93 ? -6.296 -0.294 3.492 1.00 89.31 93 PHE A CA 1
ATOM 752 C C . PHE A 1 93 ? -4.792 -0.077 3.653 1.00 89.31 93 PHE A C 1
ATOM 754 O O . PHE A 1 93 ? -4.175 0.607 2.839 1.00 89.31 93 PHE A O 1
ATOM 761 N N . SER A 1 94 ? -4.191 -0.692 4.673 1.00 87.06 94 SER A N 1
ATOM 762 C CA . SER A 1 94 ? -2.766 -0.533 4.961 1.00 87.06 94 SER A CA 1
ATOM 763 C C . SER A 1 94 ? -1.898 -1.074 3.825 1.00 87.06 94 SER A C 1
ATOM 765 O O . SER A 1 94 ? -0.936 -0.418 3.433 1.00 87.06 94 SER A O 1
ATOM 767 N N . PHE A 1 95 ? -2.249 -2.232 3.257 1.00 86.38 95 PHE A N 1
ATOM 768 C CA . PHE A 1 95 ? -1.530 -2.813 2.124 1.00 86.38 95 PHE A CA 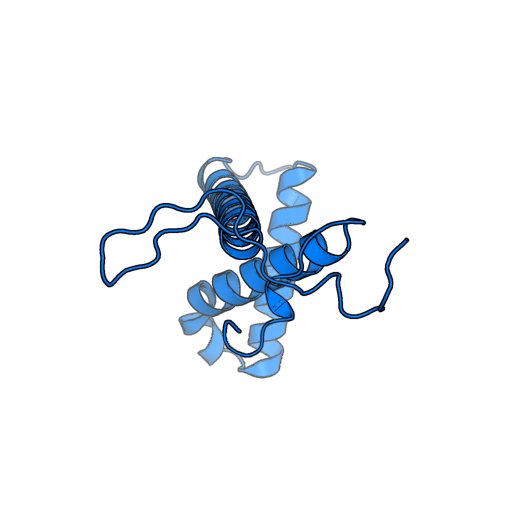1
ATOM 769 C C . PHE A 1 95 ? -1.578 -1.906 0.887 1.00 86.38 95 PHE A C 1
ATOM 771 O O . PHE A 1 95 ? -0.532 -1.594 0.315 1.00 86.38 95 PHE A O 1
ATOM 778 N N . ILE A 1 96 ? -2.769 -1.429 0.507 1.00 88.50 96 ILE A N 1
ATOM 779 C CA . ILE A 1 96 ? -2.942 -0.529 -0.644 1.00 88.50 96 ILE A CA 1
ATOM 780 C C . ILE A 1 96 ? -2.189 0.786 -0.415 1.00 88.50 96 ILE A C 1
ATOM 782 O O . ILE A 1 96 ? -1.494 1.261 -1.313 1.00 88.50 96 ILE A O 1
ATOM 786 N N . LEU A 1 97 ? -2.279 1.360 0.789 1.00 88.81 97 LEU A N 1
ATOM 787 C CA . LEU A 1 97 ? -1.583 2.595 1.146 1.00 88.81 97 LEU A CA 1
ATOM 788 C C . LEU A 1 97 ? -0.067 2.438 0.997 1.00 88.81 97 LEU A C 1
ATOM 790 O O . LEU A 1 97 ? 0.567 3.249 0.326 1.00 88.81 97 LEU A O 1
ATOM 794 N N . ILE A 1 98 ? 0.510 1.383 1.575 1.00 85.81 98 ILE A N 1
ATOM 795 C CA . ILE A 1 98 ? 1.950 1.103 1.489 1.00 85.81 98 ILE A CA 1
ATOM 796 C C . ILE A 1 98 ? 2.374 0.887 0.037 1.00 85.81 98 ILE A C 1
ATOM 798 O O . ILE A 1 98 ? 3.383 1.446 -0.391 1.00 85.81 98 ILE A O 1
ATOM 802 N N . SER A 1 99 ? 1.610 0.104 -0.728 1.00 85.38 99 SER A N 1
ATOM 803 C CA . SER A 1 99 ? 1.928 -0.177 -2.129 1.00 85.38 99 SER A CA 1
ATOM 804 C C . SER A 1 99 ? 1.920 1.100 -2.975 1.00 85.38 99 SER A C 1
ATOM 806 O O . SER A 1 99 ? 2.851 1.339 -3.745 1.00 85.38 99 SER A O 1
ATOM 808 N N . ASN A 1 100 ? 0.942 1.981 -2.754 1.00 88.94 100 ASN A N 1
ATOM 809 C CA . ASN A 1 100 ? 0.853 3.263 -3.449 1.00 88.94 100 ASN A CA 1
ATOM 810 C C . ASN A 1 100 ? 1.968 4.235 -3.041 1.00 88.94 100 ASN A C 1
ATOM 812 O O . ASN A 1 100 ? 2.563 4.872 -3.907 1.00 88.94 100 ASN A O 1
ATOM 816 N N . VAL A 1 101 ? 2.304 4.324 -1.750 1.00 87.25 101 VAL A N 1
ATOM 817 C CA . VAL A 1 101 ? 3.419 5.165 -1.277 1.00 87.25 101 VAL A CA 1
ATOM 818 C C . VAL A 1 101 ? 4.761 4.650 -1.807 1.00 87.25 101 VAL A C 1
ATOM 820 O O . VAL A 1 101 ? 5.585 5.443 -2.259 1.00 87.25 101 VAL A O 1
ATOM 823 N N . SER A 1 102 ? 4.965 3.331 -1.838 1.00 84.19 102 SER A N 1
ATOM 824 C CA . SER A 1 102 ? 6.136 2.705 -2.471 1.00 84.19 102 SER A CA 1
ATOM 825 C C . SER A 1 102 ? 6.216 2.997 -3.975 1.00 84.19 102 SER A C 1
ATOM 827 O O . SER A 1 102 ? 7.303 2.993 -4.555 1.00 84.19 102 SER A O 1
ATOM 829 N N . GLY A 1 103 ? 5.074 3.253 -4.608 1.00 82.81 103 GLY A N 1
ATOM 830 C CA . GLY A 1 103 ? 4.964 3.662 -6.002 1.00 82.81 103 GLY A CA 1
ATOM 831 C C . GLY A 1 103 ? 5.441 5.083 -6.299 1.00 82.81 103 GLY A C 1
ATOM 832 O O . GLY A 1 103 ? 5.758 5.387 -7.444 1.00 82.81 103 GLY A O 1
ATOM 833 N N . LEU A 1 104 ? 5.527 5.950 -5.284 1.00 86.81 104 LEU A N 1
ATOM 834 C CA . LEU A 1 104 ? 6.016 7.328 -5.433 1.00 86.81 104 LEU A CA 1
ATOM 835 C C . LEU A 1 104 ? 7.548 7.416 -5.472 1.00 86.81 104 LEU A C 1
ATOM 837 O O . LEU A 1 104 ? 8.098 8.468 -5.799 1.00 86.81 104 LEU A O 1
ATOM 841 N N . VAL A 1 105 ? 8.250 6.333 -5.121 1.00 85.88 105 VAL A N 1
ATOM 842 C CA . VAL A 1 105 ? 9.712 6.280 -5.180 1.00 85.88 105 VAL A CA 1
ATOM 843 C C . VAL A 1 105 ? 10.143 6.288 -6.653 1.00 85.88 105 VAL A C 1
ATOM 845 O O . VAL A 1 105 ? 9.678 5.446 -7.425 1.00 85.88 105 VAL A O 1
ATOM 848 N N . PRO A 1 106 ? 11.027 7.210 -7.080 1.00 82.50 106 PRO A N 1
ATOM 849 C CA . PRO A 1 106 ? 11.464 7.262 -8.470 1.00 82.50 106 PRO A CA 1
ATOM 850 C C . PRO A 1 106 ? 12.132 5.943 -8.867 1.00 82.50 106 PRO A C 1
ATOM 852 O O . PRO A 1 106 ? 12.888 5.367 -8.086 1.00 82.50 106 PRO A O 1
ATOM 855 N N . TYR A 1 107 ? 11.858 5.483 -10.091 1.00 79.38 107 TYR A N 1
ATOM 856 C CA . TYR A 1 107 ? 12.308 4.190 -10.630 1.00 79.38 107 TYR A CA 1
ATOM 857 C C . TYR A 1 107 ? 11.714 2.945 -9.945 1.00 79.38 107 TYR A C 1
ATOM 859 O O . TYR A 1 107 ? 12.165 1.831 -10.208 1.00 79.38 107 TYR A O 1
ATOM 867 N N . SER A 1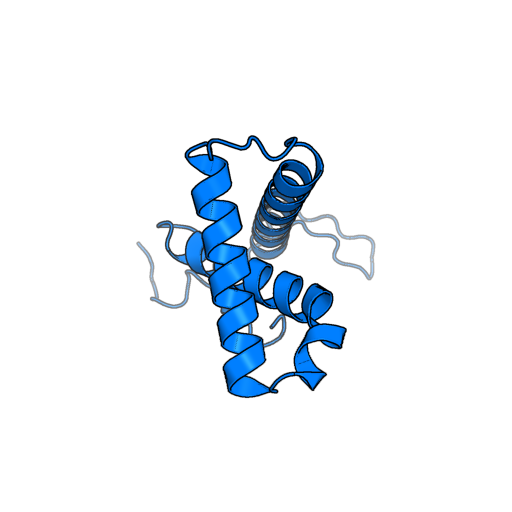 108 ? 10.698 3.111 -9.095 1.00 81.94 108 SER A N 1
ATOM 868 C CA . SER A 1 108 ? 9.946 2.002 -8.509 1.00 81.94 108 SER A CA 1
ATOM 869 C C . SER A 1 108 ? 8.891 1.470 -9.476 1.00 81.94 108 SER A C 1
ATOM 871 O O . SER A 1 108 ? 8.269 2.224 -10.224 1.00 81.94 108 SER A O 1
ATOM 873 N N . PHE A 1 109 ? 8.666 0.158 -9.434 1.00 83.00 109 PHE A N 1
ATOM 874 C CA . PHE A 1 109 ? 7.585 -0.485 -10.170 1.00 83.00 109 PHE A CA 1
ATOM 875 C C . PHE A 1 109 ? 6.300 -0.465 -9.334 1.00 83.00 109 PHE A C 1
ATOM 877 O O . PHE A 1 109 ? 6.282 -0.872 -8.170 1.00 83.00 109 PHE A O 1
ATOM 884 N N . THR A 1 110 ? 5.211 0.013 -9.931 1.00 84.62 110 THR A N 1
ATOM 885 C CA . THR A 1 110 ? 3.920 0.208 -9.261 1.00 84.62 110 THR A CA 1
ATOM 886 C C . THR A 1 110 ? 3.001 -0.982 -9.491 1.00 84.62 110 THR A C 1
ATOM 888 O O . THR A 1 110 ? 2.301 -1.083 -10.496 1.00 84.62 110 THR A O 1
ATOM 891 N N . VAL A 1 111 ? 2.954 -1.880 -8.512 1.00 80.81 111 VAL A N 1
ATOM 892 C CA . VAL A 1 111 ? 2.108 -3.082 -8.547 1.00 80.81 111 VAL A CA 1
ATOM 893 C C . VAL A 1 111 ? 0.622 -2.739 -8.726 1.00 80.81 111 VAL A C 1
ATOM 895 O O . VAL A 1 111 ? -0.083 -3.404 -9.478 1.00 80.81 111 VAL A O 1
ATOM 898 N N . THR A 1 112 ? 0.150 -1.664 -8.090 1.00 84.50 112 THR A N 1
ATOM 899 C CA . THR A 1 112 ? -1.256 -1.228 -8.137 1.00 84.50 112 THR A CA 1
ATOM 900 C C . THR A 1 112 ? -1.705 -0.681 -9.493 1.00 84.50 112 THR A C 1
ATOM 902 O O . THR A 1 112 ? -2.895 -0.465 -9.692 1.00 84.50 112 THR A O 1
ATOM 905 N N . SER A 1 113 ? -0.793 -0.470 -10.446 1.00 85.06 113 SER A N 1
ATOM 906 C CA . SER A 1 113 ? -1.157 -0.067 -11.812 1.00 85.06 113 SER A CA 1
ATOM 907 C C . SER A 1 113 ? -1.682 -1.233 -12.663 1.00 85.06 113 SER A C 1
ATOM 909 O O . SER A 1 113 ? -2.345 -1.017 -13.681 1.00 85.06 113 SER A O 1
ATOM 911 N N . HIS A 1 114 ? -1.422 -2.477 -12.248 1.00 86.31 114 HIS A N 1
ATOM 912 C CA . HIS A 1 114 ? -1.851 -3.668 -12.969 1.00 86.31 114 HIS A CA 1
ATOM 913 C C . HIS A 1 114 ? -3.273 -4.063 -12.577 1.00 86.31 114 HIS A C 1
ATOM 915 O O . HIS A 1 114 ? -3.482 -4.754 -11.586 1.00 86.31 114 HIS A O 1
ATOM 921 N N . LEU A 1 115 ? -4.241 -3.711 -13.426 1.00 84.44 115 LEU A N 1
ATOM 922 C CA . LEU A 1 115 ? -5.663 -4.035 -13.236 1.00 84.44 115 LEU A CA 1
ATOM 923 C C . LEU A 1 115 ? -5.963 -5.533 -13.079 1.00 84.44 115 LEU A C 1
ATOM 925 O O . LEU A 1 115 ? -6.965 -5.900 -12.488 1.00 84.44 115 LEU A O 1
ATOM 929 N N . ILE A 1 116 ? -5.120 -6.407 -13.633 1.00 85.25 116 ILE A N 1
ATOM 930 C CA . ILE A 1 116 ? -5.252 -7.865 -13.468 1.00 85.25 116 ILE A CA 1
ATOM 931 C C . ILE A 1 116 ? -4.933 -8.300 -12.031 1.00 85.25 116 ILE A C 1
ATOM 933 O O . ILE A 1 116 ? -5.395 -9.347 -11.586 1.00 85.25 116 ILE A O 1
ATOM 937 N N . GLN A 1 117 ? -4.108 -7.526 -11.331 1.00 77.88 117 GLN A N 1
ATOM 938 C CA . GLN A 1 117 ? -3.605 -7.853 -10.007 1.00 77.88 117 GLN A CA 1
ATOM 939 C C . GLN A 1 117 ? -4.388 -7.171 -8.878 1.00 77.88 117 GLN A C 1
ATOM 941 O O . GLN A 1 117 ? -4.453 -7.729 -7.782 1.00 77.88 117 GLN A O 1
ATOM 946 N N . THR A 1 118 ? -4.923 -5.973 -9.124 1.00 71.81 118 THR A N 1
ATOM 947 C CA . THR A 1 118 ? -5.761 -5.210 -8.182 1.00 71.81 118 THR A CA 1
ATOM 948 C C . THR A 1 118 ? -7.192 -5.715 -8.147 1.00 71.81 118 THR A C 1
ATOM 950 O O . THR A 1 118 ? -7.723 -5.877 -7.028 1.00 71.81 118 THR A O 1
#

Secondary structure (DSSP, 8-state):
--SSTTGGG---EEE--EETTEE--EEHHHHHHHHHHHHHHHHHHHHHHS---SS--HHHHHHHHHHHHHHHHHHHHH-GGGGGGHHHHHHHHHHHHHHHHHHTSTT---GGG-TTT-

Radius of gyration: 18.28 Å; chains: 1; bounding box: 38×36×54 Å

pLDDT: mean 84.04, std 6.86, range [54.88, 92.88]